Protein AF-A0A060C2J9-F1 (afdb_monomer_lite)

pLDDT: mean 93.08, std 9.27, range [58.31, 98.81]

Sequence (166 aa):
EYLDFFARHPDWPGRAALRRAGERQMPSGLPAAEVFGFFAGEPPQTGLGALRLAEALSTSGREGAAEAEIRRAWTGFSMTAYERTAVLARWKAVVAPANEARLDMLLWRGLTGEAEAMLPLVPPDWQKLAQARIATRRDAEGLQYAINQVPAALKEDPGLAYERYL

Organism: NCBI:txid293347

Structure (mmCIF, N/CA/C/O backbone):
data_AF-A0A060C2J9-F1
#
_entry.id   AF-A0A060C2J9-F1
#
loop_
_atom_site.group_PDB
_atom_site.id
_atom_site.type_symbol
_atom_site.label_atom_id
_atom_site.label_alt_id
_atom_site.label_comp_id
_atom_site.label_asym_id
_atom_site.label_entity_id
_atom_site.label_seq_id
_atom_site.pdbx_PDB_ins_code
_atom_site.Cartn_x
_atom_site.Cartn_y
_atom_site.Cartn_z
_atom_site.occupancy
_atom_site.B_iso_or_equiv
_atom_site.auth_seq_id
_atom_site.auth_comp_id
_atom_site.auth_asym_id
_atom_site.auth_atom_id
_atom_site.pdbx_PDB_model_num
ATOM 1 N N . GLU A 1 1 ? 13.897 -19.300 -19.380 1.00 58.31 1 GLU A N 1
ATOM 2 C CA . GLU A 1 1 ? 12.997 -20.432 -19.050 1.00 58.31 1 GLU A CA 1
ATOM 3 C C . GLU A 1 1 ? 11.565 -20.006 -18.724 1.00 58.31 1 GLU A C 1
ATOM 5 O O . GLU A 1 1 ? 10.651 -20.511 -19.358 1.00 58.31 1 GLU A O 1
ATOM 10 N N . TYR A 1 2 ? 11.333 -19.046 -17.820 1.00 60.34 2 TYR A N 1
ATOM 11 C CA . TYR A 1 2 ? 9.973 -18.652 -17.412 1.00 60.34 2 TYR A CA 1
ATOM 12 C C . TYR A 1 2 ? 9.090 -18.058 -18.537 1.00 60.34 2 TYR A C 1
ATOM 14 O O . TYR A 1 2 ? 7.983 -18.535 -18.762 1.00 60.34 2 TYR A O 1
ATOM 22 N N . LEU A 1 3 ? 9.570 -17.053 -19.285 1.00 61.34 3 LEU A N 1
ATOM 23 C CA . LEU A 1 3 ? 8.803 -16.433 -20.388 1.00 61.34 3 LEU A CA 1
ATOM 24 C C . LEU A 1 3 ? 8.516 -17.412 -21.542 1.00 61.34 3 LEU A C 1
ATOM 26 O O . LEU A 1 3 ? 7.467 -17.352 -22.179 1.00 61.34 3 LEU A O 1
ATOM 30 N N . ASP A 1 4 ? 9.435 -18.348 -21.761 1.00 68.50 4 ASP A N 1
ATOM 31 C CA . ASP A 1 4 ? 9.384 -19.360 -22.816 1.00 68.50 4 ASP A CA 1
ATOM 32 C C . ASP A 1 4 ? 8.327 -20.449 -22.525 1.00 68.50 4 ASP A C 1
ATOM 34 O O . ASP A 1 4 ? 7.639 -20.921 -23.428 1.00 68.50 4 ASP A O 1
ATOM 38 N N . PHE A 1 5 ? 8.100 -20.779 -21.248 1.00 67.75 5 PHE A N 1
ATOM 39 C CA . PHE A 1 5 ? 7.002 -21.658 -20.823 1.00 67.75 5 PHE A CA 1
ATOM 40 C C . PHE A 1 5 ? 5.618 -21.052 -21.127 1.00 67.75 5 PHE A C 1
ATOM 42 O O . PHE A 1 5 ? 4.725 -21.746 -21.613 1.00 67.75 5 PHE A O 1
ATOM 49 N N . PHE A 1 6 ? 5.440 -19.743 -20.908 1.00 62.44 6 PHE A N 1
ATOM 50 C CA . PHE A 1 6 ? 4.166 -19.057 -21.166 1.00 62.44 6 PHE A CA 1
ATOM 51 C C . PHE A 1 6 ? 3.831 -18.920 -22.649 1.00 62.44 6 PHE A C 1
ATOM 53 O O . PHE A 1 6 ? 2.655 -18.985 -23.003 1.00 62.44 6 PHE A O 1
ATOM 60 N N . ALA A 1 7 ? 4.837 -18.762 -23.512 1.00 63.78 7 ALA A N 1
ATOM 61 C CA . ALA A 1 7 ? 4.624 -18.758 -24.956 1.00 63.78 7 ALA A CA 1
ATOM 62 C C . ALA A 1 7 ? 4.086 -20.110 -25.464 1.00 63.78 7 ALA A C 1
ATOM 64 O O . ALA A 1 7 ? 3.344 -20.149 -26.441 1.00 63.78 7 ALA A O 1
ATOM 65 N N . ARG A 1 8 ? 4.427 -21.214 -24.783 1.00 70.38 8 ARG A N 1
ATOM 66 C CA . ARG A 1 8 ? 4.051 -22.581 -25.181 1.00 70.38 8 ARG A CA 1
ATOM 67 C C . ARG A 1 8 ? 2.753 -23.099 -24.555 1.00 70.38 8 ARG A C 1
ATOM 69 O O . ARG A 1 8 ? 2.195 -24.062 -25.072 1.00 70.38 8 ARG A O 1
ATOM 76 N N . HIS A 1 9 ? 2.256 -22.481 -23.478 1.00 66.62 9 HIS A N 1
ATOM 77 C CA . HIS A 1 9 ? 1.073 -22.957 -22.742 1.00 66.62 9 HIS A CA 1
ATOM 78 C C . HIS A 1 9 ? 0.064 -21.832 -22.422 1.00 66.62 9 HIS A C 1
ATOM 80 O O . HIS A 1 9 ? -0.107 -21.460 -21.255 1.00 66.62 9 HIS A O 1
ATOM 86 N N . PRO A 1 10 ? -0.639 -21.286 -23.436 1.00 64.19 10 PRO A N 1
ATOM 87 C CA . PRO A 1 10 ? -1.582 -20.184 -23.246 1.00 64.19 10 PRO A CA 1
ATOM 88 C C . PRO A 1 10 ? -2.826 -20.552 -22.411 1.00 64.19 10 PRO A C 1
ATOM 90 O O . PRO A 1 10 ? -3.370 -19.676 -21.748 1.00 64.19 10 PRO A O 1
ATOM 93 N N . ASP A 1 11 ? -3.239 -21.816 -22.321 1.00 67.81 11 ASP A N 1
ATOM 94 C CA . ASP A 1 11 ? -4.487 -22.188 -21.619 1.00 67.81 11 ASP A CA 1
ATOM 95 C C . ASP A 1 11 ? -4.260 -22.880 -20.264 1.00 67.81 11 ASP A C 1
ATOM 97 O O . ASP A 1 11 ? -5.149 -23.537 -19.724 1.00 67.81 11 ASP A O 1
ATOM 101 N N . TRP A 1 12 ? -3.059 -22.752 -19.686 1.00 69.94 12 TRP A N 1
ATOM 102 C CA . TRP A 1 12 ? -2.723 -23.448 -18.443 1.00 69.94 12 TRP A CA 1
ATOM 103 C C . TRP A 1 12 ? -3.598 -22.988 -17.251 1.00 69.94 12 TRP A C 1
ATOM 105 O O . TRP A 1 12 ? -3.581 -21.801 -16.889 1.00 69.94 12 TRP A O 1
ATOM 115 N N . PRO A 1 13 ? -4.316 -23.899 -16.563 1.00 62.72 13 PRO A N 1
ATOM 116 C CA . PRO A 1 13 ? -5.030 -23.555 -15.339 1.00 62.72 13 PRO A CA 1
ATOM 117 C C . PRO A 1 13 ? -4.018 -23.122 -14.265 1.00 62.72 13 PRO A C 1
ATOM 119 O O . PRO A 1 13 ? -3.194 -23.905 -13.804 1.00 62.72 13 PRO A O 1
ATOM 122 N N . GLY A 1 14 ? -4.043 -21.838 -13.890 1.00 75.62 14 GLY A N 1
ATOM 123 C CA . GLY A 1 14 ? -3.099 -21.253 -12.927 1.00 75.62 14 GLY A CA 1
ATOM 124 C C . GLY A 1 14 ? -2.091 -20.252 -13.503 1.00 75.62 14 GLY A C 1
ATOM 125 O O . GLY A 1 14 ? -1.192 -19.829 -12.774 1.00 75.62 14 GLY A O 1
ATOM 126 N N . ARG A 1 15 ? -2.245 -19.802 -14.760 1.00 79.25 15 ARG A N 1
ATOM 127 C CA . ARG A 1 15 ? -1.405 -18.736 -15.354 1.00 79.25 15 ARG A CA 1
ATOM 128 C C . ARG A 1 15 ? -1.256 -17.503 -14.461 1.00 79.25 15 ARG A C 1
ATOM 130 O O . ARG A 1 15 ? -0.141 -17.023 -14.290 1.00 79.25 15 ARG A O 1
ATOM 137 N N . ALA A 1 16 ? -2.339 -17.033 -13.841 1.00 83.69 16 ALA A N 1
ATOM 138 C CA . ALA A 1 16 ? -2.285 -15.891 -12.925 1.00 83.69 16 ALA A CA 1
ATOM 139 C C . ALA A 1 16 ? -1.449 -16.185 -11.664 1.00 83.69 16 ALA A C 1
ATOM 141 O O . ALA A 1 16 ? -0.677 -15.342 -11.213 1.00 83.69 16 ALA A O 1
ATOM 142 N N . ALA A 1 17 ? -1.557 -17.392 -11.097 1.00 86.62 17 ALA A N 1
ATOM 143 C CA . ALA A 1 17 ? -0.782 -17.780 -9.918 1.00 86.62 17 ALA A CA 1
ATOM 144 C C . ALA A 1 17 ? 0.719 -17.861 -10.234 1.00 86.62 17 ALA A C 1
ATOM 146 O O . ALA A 1 17 ? 1.531 -17.314 -9.483 1.00 86.62 17 ALA A O 1
ATOM 147 N N . LEU A 1 18 ? 1.067 -18.472 -11.371 1.00 85.31 18 LEU A N 1
ATOM 148 C CA . LEU A 1 18 ? 2.435 -18.513 -11.879 1.00 85.31 18 LEU A CA 1
ATOM 149 C C . LEU A 1 18 ? 2.954 -17.099 -12.163 1.00 85.31 18 LEU A C 1
ATOM 151 O O . LEU A 1 18 ? 4.019 -16.757 -11.661 1.00 85.31 18 LEU A O 1
ATOM 155 N N . ARG A 1 19 ? 2.171 -16.242 -12.840 1.00 90.38 19 ARG A N 1
ATOM 156 C CA . ARG A 1 19 ? 2.522 -14.834 -13.107 1.00 90.38 19 ARG A CA 1
ATOM 157 C C . ARG A 1 19 ? 2.911 -14.088 -11.843 1.00 90.38 19 ARG A C 1
ATOM 159 O O . ARG A 1 19 ? 4.007 -13.540 -11.775 1.00 90.38 19 ARG A O 1
ATOM 166 N N . ARG A 1 20 ? 2.071 -14.158 -10.811 1.00 93.25 20 ARG A N 1
ATOM 167 C CA . ARG A 1 20 ? 2.372 -13.557 -9.507 1.00 93.25 20 ARG A CA 1
ATOM 168 C C . ARG A 1 20 ? 3.618 -14.154 -8.858 1.00 93.25 20 ARG A C 1
ATOM 170 O O . ARG A 1 20 ? 4.319 -13.442 -8.149 1.00 93.25 20 ARG A O 1
ATOM 177 N N . ALA A 1 21 ? 3.892 -15.446 -9.049 1.00 91.88 21 ALA A N 1
ATOM 178 C CA . ALA A 1 21 ? 5.123 -16.059 -8.554 1.00 91.88 21 ALA A CA 1
ATOM 179 C C . ALA A 1 21 ? 6.355 -15.507 -9.286 1.00 91.88 21 ALA A C 1
ATOM 181 O O . ALA A 1 21 ? 7.325 -15.155 -8.622 1.00 91.88 21 ALA A O 1
ATOM 182 N N . GLY A 1 22 ? 6.280 -15.346 -10.611 1.00 92.56 22 GLY A N 1
ATOM 183 C CA . GLY A 1 22 ? 7.321 -14.698 -11.408 1.00 92.56 22 GLY A CA 1
ATOM 184 C C . GLY A 1 22 ? 7.567 -13.250 -10.979 1.00 92.56 22 GLY A C 1
ATOM 185 O O . GLY A 1 22 ? 8.709 -12.867 -10.754 1.00 92.56 22 GLY A O 1
ATOM 186 N N . GLU A 1 23 ? 6.506 -12.466 -10.765 1.00 95.88 23 GLU A N 1
ATOM 187 C CA . GLU A 1 23 ? 6.634 -11.097 -10.246 1.00 95.88 23 GLU A CA 1
ATOM 188 C C . GLU A 1 23 ? 7.306 -11.054 -8.867 1.00 95.88 23 GLU A C 1
ATOM 190 O O . GLU A 1 23 ? 8.190 -10.233 -8.639 1.00 95.88 23 GLU A O 1
ATOM 195 N N . ARG A 1 24 ? 6.936 -11.968 -7.957 1.00 93.88 24 ARG A N 1
ATOM 196 C CA . ARG A 1 24 ? 7.525 -12.069 -6.609 1.00 93.88 24 ARG A CA 1
ATOM 197 C C . ARG A 1 24 ? 8.996 -12.491 -6.596 1.00 93.88 24 ARG A C 1
ATOM 199 O O . ARG A 1 24 ? 9.651 -12.333 -5.572 1.00 93.88 24 ARG A O 1
ATOM 206 N N . GLN A 1 25 ? 9.500 -13.036 -7.697 1.00 93.38 25 GLN A N 1
ATOM 207 C CA . GLN A 1 25 ? 10.900 -13.436 -7.844 1.00 93.38 25 GLN A CA 1
ATOM 208 C C . GLN A 1 25 ? 11.695 -12.475 -8.732 1.00 93.38 25 GLN A C 1
ATOM 210 O O . GLN A 1 25 ? 12.893 -12.675 -8.910 1.00 93.38 25 GLN A O 1
ATOM 215 N N . MET A 1 26 ? 11.062 -11.433 -9.283 1.00 94.62 26 MET A N 1
ATOM 216 C CA . MET A 1 26 ? 11.717 -10.505 -10.198 1.00 94.62 26 MET A CA 1
ATOM 217 C C . MET A 1 26 ? 12.786 -9.674 -9.456 1.00 94.62 26 MET A C 1
ATOM 219 O O . MET A 1 26 ? 12.445 -8.878 -8.566 1.00 94.62 26 MET A O 1
ATOM 223 N N . PRO A 1 27 ? 14.081 -9.830 -9.796 1.00 93.44 27 PRO A N 1
ATOM 224 C CA . PRO A 1 27 ? 15.153 -9.124 -9.108 1.00 93.44 27 PRO A CA 1
ATOM 225 C C . PRO A 1 27 ? 15.108 -7.619 -9.389 1.00 93.44 27 PRO A C 1
ATOM 227 O O . PRO A 1 27 ? 14.632 -7.167 -10.431 1.00 93.44 27 PRO A O 1
ATOM 230 N N . SER A 1 28 ? 15.609 -6.827 -8.441 1.00 92.56 28 SER A N 1
ATOM 231 C CA . SER A 1 28 ? 15.828 -5.392 -8.646 1.00 92.56 28 SER A CA 1
ATOM 232 C C . SER A 1 28 ? 16.913 -5.158 -9.692 1.00 92.56 28 SER A C 1
ATOM 234 O O . SER A 1 28 ? 17.894 -5.899 -9.728 1.00 92.56 28 SER A O 1
ATOM 236 N N . GLY A 1 29 ? 16.790 -4.083 -10.471 1.00 91.19 29 GLY A N 1
ATOM 237 C CA . GLY A 1 29 ? 17.848 -3.657 -11.393 1.00 91.19 29 GLY A CA 1
ATOM 238 C C . GLY A 1 29 ? 17.958 -4.475 -12.682 1.00 91.19 29 GLY A C 1
ATOM 239 O O . GLY A 1 29 ? 18.964 -4.354 -13.377 1.00 91.19 29 GLY A O 1
ATOM 240 N N . LEU A 1 30 ? 16.945 -5.280 -13.025 1.00 94.19 30 LEU A N 1
ATOM 241 C CA . LEU A 1 30 ? 16.854 -5.857 -14.367 1.00 94.19 30 LEU A CA 1
ATOM 242 C C . LEU A 1 30 ? 16.858 -4.760 -15.443 1.00 94.19 30 LEU A C 1
ATOM 244 O O . LEU A 1 30 ? 16.295 -3.681 -15.216 1.00 94.19 30 LEU A O 1
ATOM 248 N N . PRO A 1 31 ? 17.413 -5.036 -16.637 1.00 96.00 31 PRO A N 1
ATOM 249 C CA . PRO A 1 31 ? 17.281 -4.142 -17.776 1.00 96.00 31 PRO A CA 1
ATOM 250 C C . PRO A 1 31 ? 15.811 -3.815 -18.051 1.00 96.00 31 PRO A C 1
ATOM 252 O O . PRO A 1 31 ? 14.959 -4.705 -18.095 1.00 96.00 31 PRO A O 1
ATOM 255 N N . ALA A 1 32 ? 15.508 -2.537 -18.288 1.00 96.44 32 ALA A N 1
ATOM 256 C CA . ALA A 1 32 ? 14.131 -2.084 -18.473 1.00 96.44 32 ALA A CA 1
ATOM 257 C C . ALA A 1 32 ? 13.404 -2.832 -19.606 1.00 96.44 32 ALA A C 1
ATOM 259 O O . ALA A 1 32 ? 12.220 -3.129 -19.483 1.00 96.44 32 ALA A O 1
ATOM 260 N N . ALA A 1 33 ? 14.124 -3.212 -20.667 1.00 96.25 33 ALA A N 1
ATOM 261 C CA . ALA A 1 33 ? 13.585 -4.013 -21.764 1.00 96.25 33 ALA A CA 1
ATOM 262 C C . ALA A 1 33 ? 13.049 -5.384 -21.307 1.00 96.25 33 ALA A C 1
ATOM 264 O O . ALA A 1 33 ? 11.993 -5.806 -21.773 1.00 96.25 33 ALA A O 1
ATOM 265 N N . GLU A 1 34 ? 13.726 -6.060 -20.374 1.00 96.19 34 GLU A N 1
ATOM 266 C CA . GLU A 1 34 ? 13.273 -7.350 -19.836 1.00 96.19 34 GLU A CA 1
ATOM 267 C C . GLU A 1 34 ? 12.029 -7.182 -18.960 1.00 96.19 34 GLU A C 1
ATOM 269 O O . GLU A 1 34 ? 11.069 -7.944 -19.083 1.00 96.19 34 GLU A O 1
ATOM 274 N N . VAL A 1 35 ? 12.009 -6.137 -18.127 1.00 97.62 35 VAL A N 1
ATOM 275 C CA . VAL A 1 35 ? 10.849 -5.807 -17.290 1.00 97.62 35 VAL A CA 1
ATOM 276 C C . VAL A 1 35 ? 9.638 -5.459 -18.158 1.00 97.62 35 VAL A C 1
ATOM 278 O O . VAL A 1 35 ? 8.549 -5.995 -17.953 1.00 97.62 35 VAL A O 1
ATOM 281 N N . PHE A 1 36 ? 9.816 -4.616 -19.176 1.00 97.19 36 PHE A N 1
ATOM 282 C CA . PHE A 1 36 ? 8.744 -4.279 -20.112 1.00 97.19 36 PHE A CA 1
ATOM 283 C C . PHE A 1 36 ? 8.278 -5.500 -20.898 1.00 97.19 36 PHE A C 1
ATOM 285 O O . PHE A 1 36 ? 7.074 -5.686 -21.041 1.00 97.19 36 PHE A O 1
ATOM 292 N N . GLY A 1 37 ? 9.195 -6.363 -21.342 1.00 95.44 37 GLY A N 1
ATOM 293 C CA . GLY A 1 37 ? 8.857 -7.621 -22.007 1.00 95.44 37 GLY A CA 1
ATOM 294 C C . GLY A 1 37 ? 7.992 -8.529 -21.132 1.00 95.44 37 GLY A C 1
ATOM 295 O O . GLY A 1 37 ? 6.999 -9.077 -21.608 1.00 95.44 37 GLY A O 1
ATOM 296 N N . PHE A 1 38 ? 8.297 -8.624 -19.834 1.00 94.19 38 PHE A N 1
ATOM 297 C CA . PHE A 1 38 ? 7.482 -9.386 -18.889 1.00 94.19 38 PHE A CA 1
ATOM 298 C C . PHE A 1 38 ? 6.054 -8.823 -18.770 1.00 94.19 38 PHE A C 1
ATOM 300 O O . PHE A 1 38 ? 5.087 -9.592 -18.729 1.00 94.19 38 PHE A O 1
ATOM 307 N N . PHE A 1 39 ? 5.903 -7.493 -18.737 1.00 95.75 39 PHE A N 1
ATOM 308 C CA . PHE A 1 39 ? 4.621 -6.798 -18.537 1.00 95.75 39 PHE A CA 1
ATOM 309 C C . PHE A 1 39 ? 3.885 -6.384 -19.826 1.00 95.75 39 PHE A C 1
ATOM 311 O O . PHE A 1 39 ? 2.790 -5.836 -19.740 1.00 95.75 39 PHE A O 1
ATOM 318 N N . ALA A 1 40 ? 4.419 -6.687 -21.014 1.00 90.12 40 ALA A N 1
ATOM 319 C CA . ALA A 1 40 ? 3.909 -6.194 -22.301 1.00 90.12 40 ALA A CA 1
ATOM 320 C C . ALA A 1 40 ? 2.455 -6.590 -22.631 1.00 90.12 40 ALA A C 1
ATOM 322 O O . ALA A 1 40 ? 1.810 -5.912 -23.425 1.00 90.12 40 ALA A O 1
ATOM 323 N N . GLY A 1 41 ? 1.931 -7.667 -22.038 1.00 86.12 41 GLY A N 1
ATOM 324 C CA . GLY A 1 41 ? 0.550 -8.122 -22.255 1.00 86.12 41 GLY A CA 1
ATOM 325 C C . GLY A 1 41 ? -0.372 -7.991 -21.045 1.00 86.12 41 GLY A C 1
ATOM 326 O O . GLY A 1 41 ? -1.587 -8.063 -21.195 1.00 86.12 41 GLY A O 1
ATOM 327 N N . GLU A 1 42 ? 0.178 -7.824 -19.843 1.00 91.50 42 GLU A N 1
ATOM 328 C CA . GLU A 1 42 ? -0.618 -7.831 -18.618 1.00 91.50 42 GLU A CA 1
ATOM 329 C C . GLU A 1 42 ? 0.086 -7.021 -17.521 1.00 91.50 42 GLU A C 1
ATOM 331 O O . GLU A 1 42 ? 1.268 -7.273 -17.249 1.00 91.50 42 GLU A O 1
ATOM 336 N N . PRO A 1 43 ? -0.607 -6.059 -16.883 1.00 94.69 43 PRO A N 1
ATOM 337 C CA . PRO A 1 43 ? -0.005 -5.223 -15.856 1.00 94.69 43 PRO A CA 1
ATOM 338 C C . PRO A 1 43 ? 0.384 -6.038 -14.613 1.00 94.69 43 PRO A C 1
ATOM 340 O O . PRO A 1 43 ? -0.081 -7.169 -14.433 1.00 94.69 43 PRO A O 1
ATOM 343 N N . PRO A 1 44 ? 1.212 -5.465 -13.723 1.00 97.31 44 PRO A N 1
ATOM 344 C CA . PRO A 1 44 ? 1.604 -6.134 -12.495 1.00 97.31 44 PRO A CA 1
ATOM 345 C C . PRO A 1 44 ? 0.411 -6.484 -11.607 1.00 97.31 44 PRO A C 1
ATOM 347 O O . PRO A 1 44 ? -0.478 -5.655 -11.381 1.00 97.31 44 PRO A O 1
ATOM 350 N N . GLN A 1 45 ? 0.433 -7.697 -11.063 1.00 96.69 45 GLN A N 1
ATOM 351 C CA . GLN A 1 45 ? -0.581 -8.255 -10.170 1.00 96.69 45 GLN A CA 1
ATOM 352 C C . GLN A 1 45 ? -0.135 -8.305 -8.699 1.00 96.69 45 GLN A C 1
ATOM 354 O O . GLN A 1 45 ? -0.869 -8.801 -7.840 1.00 96.69 45 GLN A O 1
ATOM 359 N N . THR A 1 46 ? 1.081 -7.851 -8.403 1.00 97.81 46 THR A N 1
ATOM 360 C CA . THR A 1 46 ? 1.680 -7.860 -7.066 1.00 97.81 46 THR A CA 1
ATOM 361 C C . THR A 1 46 ? 2.347 -6.524 -6.747 1.00 97.81 46 THR A C 1
ATOM 363 O O . THR A 1 46 ? 2.726 -5.773 -7.648 1.00 97.81 46 THR A O 1
ATOM 366 N N . GLY A 1 47 ? 2.534 -6.242 -5.451 1.00 97.12 47 GLY A N 1
ATOM 367 C CA . GLY A 1 47 ? 3.283 -5.071 -4.988 1.00 97.12 47 GLY A CA 1
ATOM 368 C C . GLY A 1 47 ? 4.715 -5.042 -5.529 1.00 97.12 47 GLY A C 1
ATOM 369 O O . GLY A 1 47 ? 5.149 -4.016 -6.050 1.00 97.12 47 GLY A O 1
ATOM 370 N N . LEU A 1 48 ? 5.417 -6.183 -5.492 1.00 97.75 48 LEU A N 1
ATOM 371 C CA . LEU A 1 48 ? 6.777 -6.282 -6.024 1.00 97.75 48 LEU A CA 1
ATOM 372 C C . LEU A 1 48 ? 6.832 -6.092 -7.544 1.00 97.75 48 LEU A C 1
ATOM 374 O O . LEU A 1 48 ? 7.673 -5.339 -8.022 1.00 97.75 48 LEU A O 1
ATOM 378 N N . GLY A 1 49 ? 5.935 -6.720 -8.309 1.00 98.12 49 GLY A N 1
ATOM 379 C CA . GLY A 1 49 ? 5.899 -6.544 -9.763 1.00 98.12 49 GLY A CA 1
ATOM 380 C C . GLY A 1 49 ? 5.677 -5.084 -10.164 1.00 98.12 49 GLY A C 1
ATOM 381 O O . GLY A 1 49 ? 6.364 -4.575 -11.048 1.00 98.12 49 GLY A O 1
ATOM 382 N N . ALA A 1 50 ? 4.772 -4.390 -9.467 1.00 98.38 50 ALA A N 1
ATOM 383 C CA . ALA A 1 50 ? 4.520 -2.970 -9.690 1.00 98.38 50 ALA A CA 1
ATOM 384 C C . ALA A 1 50 ? 5.732 -2.100 -9.351 1.00 98.38 50 ALA A C 1
ATOM 386 O O . ALA A 1 50 ? 6.087 -1.204 -10.116 1.00 98.38 50 ALA A O 1
ATOM 387 N N . LEU A 1 51 ? 6.407 -2.405 -8.240 1.00 98.31 51 LEU A N 1
ATOM 388 C CA . LEU A 1 51 ? 7.655 -1.753 -7.858 1.00 98.31 51 LEU A CA 1
ATOM 389 C C . LEU A 1 51 ? 8.725 -1.921 -8.951 1.00 98.31 51 LEU A C 1
ATOM 391 O O . LEU A 1 51 ? 9.320 -0.933 -9.372 1.00 98.31 51 LEU A O 1
ATOM 395 N N . ARG A 1 52 ? 8.921 -3.137 -9.476 1.00 98.31 52 ARG A N 1
ATOM 396 C CA . ARG A 1 52 ? 9.895 -3.402 -10.553 1.00 98.31 52 ARG A CA 1
ATOM 397 C C . ARG A 1 52 ? 9.54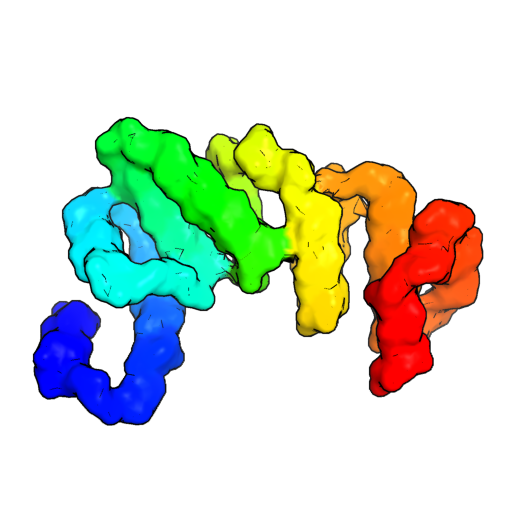5 -2.683 -11.849 1.00 98.31 52 ARG A C 1
ATOM 399 O O . ARG A 1 52 ? 10.429 -2.110 -12.486 1.00 98.31 52 ARG A O 1
ATOM 406 N N . LEU A 1 53 ? 8.267 -2.664 -12.226 1.00 98.50 53 LEU A N 1
ATOM 407 C CA . LEU A 1 53 ? 7.820 -1.912 -13.395 1.00 98.50 53 LEU A CA 1
ATOM 408 C C . LEU A 1 53 ? 8.083 -0.411 -13.224 1.00 98.50 53 LEU A C 1
ATOM 410 O O . LEU A 1 53 ? 8.596 0.227 -14.142 1.00 98.50 53 LEU A O 1
ATOM 414 N N . ALA A 1 54 ? 7.788 0.151 -12.054 1.00 98.38 54 ALA A N 1
ATOM 415 C CA . ALA A 1 54 ? 8.043 1.557 -11.769 1.00 98.38 54 ALA A CA 1
ATOM 416 C C . ALA A 1 54 ? 9.542 1.907 -11.786 1.00 98.38 54 ALA A C 1
ATOM 418 O O . ALA A 1 54 ? 9.923 2.934 -12.349 1.00 98.38 54 ALA A O 1
ATOM 419 N N . GLU A 1 55 ? 10.408 1.046 -11.244 1.00 98.00 55 GLU A N 1
ATOM 420 C CA . GLU A 1 55 ? 11.870 1.196 -11.331 1.00 98.00 55 GLU A CA 1
ATOM 421 C C . GLU A 1 55 ? 12.347 1.214 -12.797 1.00 98.00 55 GLU A C 1
ATOM 423 O O . GLU A 1 55 ? 13.113 2.096 -13.197 1.00 98.00 55 GLU A O 1
ATOM 428 N N . ALA A 1 56 ? 11.852 0.292 -13.629 1.00 98.25 56 ALA A N 1
ATOM 429 C CA . ALA A 1 56 ? 12.182 0.229 -15.055 1.00 98.25 56 ALA A CA 1
ATOM 430 C C . ALA A 1 56 ? 11.675 1.455 -15.837 1.00 98.25 56 ALA A C 1
ATOM 432 O O . ALA A 1 56 ? 12.388 2.005 -16.679 1.00 98.25 56 ALA A O 1
ATOM 433 N N . LEU A 1 57 ? 10.456 1.919 -15.547 1.00 98.31 57 LEU A N 1
ATOM 434 C CA . LEU A 1 57 ? 9.892 3.133 -16.144 1.00 98.31 57 LEU A CA 1
ATOM 435 C C . LEU A 1 57 ? 10.732 4.362 -15.787 1.00 98.31 57 LEU A C 1
ATOM 437 O O . LEU A 1 57 ? 11.099 5.131 -16.673 1.00 98.31 57 LEU A O 1
ATOM 441 N N . SER A 1 58 ? 11.084 4.512 -14.512 1.00 97.44 58 SER A N 1
ATOM 442 C CA . SER A 1 58 ? 11.859 5.646 -14.015 1.00 97.44 58 SER A CA 1
ATOM 443 C C . SER A 1 58 ? 13.276 5.684 -14.604 1.00 97.44 58 SER A C 1
ATOM 445 O O . SER A 1 58 ? 13.704 6.710 -15.129 1.00 97.44 58 SER A O 1
ATOM 447 N N . THR A 1 59 ? 13.979 4.545 -14.635 1.00 96.50 59 THR A N 1
ATOM 448 C CA . THR A 1 59 ? 15.318 4.439 -15.260 1.00 96.50 59 THR A CA 1
ATOM 449 C C . THR A 1 59 ? 15.303 4.679 -16.771 1.00 96.50 59 THR A C 1
ATOM 451 O O . THR A 1 59 ? 16.309 5.103 -17.333 1.00 96.50 59 THR A O 1
ATOM 454 N N . SER A 1 60 ? 14.153 4.485 -17.420 1.00 97.44 60 SER A N 1
ATOM 455 C CA . SER A 1 60 ? 13.936 4.793 -18.840 1.00 97.44 60 SER A CA 1
ATOM 456 C C . SER A 1 60 ? 13.447 6.229 -19.090 1.00 97.44 60 SER A C 1
ATOM 458 O O . SER A 1 60 ? 12.991 6.534 -20.191 1.00 97.44 60 SER A O 1
ATOM 460 N N . GLY A 1 61 ? 13.465 7.106 -18.079 1.00 97.81 61 GLY A N 1
ATOM 461 C CA . GLY A 1 61 ? 13.017 8.499 -18.194 1.00 97.81 61 GLY A CA 1
ATOM 462 C C . GLY A 1 61 ? 11.495 8.686 -18.262 1.00 97.81 61 GLY A C 1
ATOM 463 O O . GLY A 1 61 ? 11.022 9.774 -18.583 1.00 97.81 61 GLY A O 1
ATOM 464 N N . ARG A 1 62 ? 10.701 7.651 -17.959 1.00 98.25 62 ARG A N 1
ATOM 465 C CA . ARG A 1 62 ? 9.226 7.671 -17.997 1.00 98.25 62 ARG A CA 1
ATOM 466 C C . ARG A 1 62 ? 8.629 7.906 -16.605 1.00 98.25 62 ARG A C 1
ATOM 468 O O . ARG A 1 62 ? 7.782 7.134 -16.156 1.00 98.25 62 ARG A O 1
ATOM 475 N N . GLU A 1 63 ? 9.057 8.971 -15.927 1.00 98.12 63 GLU A N 1
ATOM 476 C CA . GLU A 1 63 ? 8.752 9.188 -14.501 1.00 98.12 63 GLU A CA 1
ATOM 477 C C . GLU A 1 63 ? 7.247 9.256 -14.208 1.00 98.12 63 GLU A C 1
ATOM 479 O O . GLU A 1 63 ? 6.762 8.542 -13.338 1.00 98.12 63 GLU A O 1
ATOM 484 N N . GLY A 1 64 ? 6.466 10.004 -14.996 1.00 98.50 64 GLY A N 1
ATOM 485 C CA . GLY A 1 64 ? 5.015 10.103 -14.772 1.00 98.50 64 GLY A CA 1
ATOM 486 C C . GLY A 1 64 ? 4.284 8.752 -14.826 1.00 98.50 64 GLY A C 1
ATOM 487 O O . GLY A 1 64 ? 3.327 8.533 -14.083 1.00 98.50 64 GLY A O 1
ATOM 488 N N . ALA A 1 65 ? 4.759 7.819 -15.658 1.00 98.31 65 ALA A N 1
ATOM 489 C CA . ALA A 1 65 ? 4.220 6.461 -15.712 1.00 98.31 65 ALA A CA 1
ATOM 490 C C . ALA A 1 65 ? 4.660 5.624 -14.500 1.00 98.31 65 ALA A C 1
ATOM 492 O O . ALA A 1 65 ? 3.858 4.852 -13.977 1.00 98.31 65 ALA A O 1
ATOM 493 N N . ALA A 1 66 ? 5.902 5.799 -14.032 1.00 98.62 66 ALA A N 1
ATOM 494 C CA . ALA A 1 66 ? 6.391 5.156 -12.814 1.00 98.62 66 ALA A CA 1
ATOM 495 C C . ALA A 1 66 ? 5.556 5.577 -11.598 1.00 98.62 66 ALA A C 1
ATOM 497 O O . ALA A 1 66 ? 5.081 4.730 -10.843 1.00 98.62 66 ALA A O 1
ATOM 498 N N . GLU A 1 67 ? 5.301 6.876 -11.445 1.00 98.62 67 GLU A N 1
ATOM 499 C CA . GLU A 1 67 ? 4.486 7.387 -10.345 1.00 98.62 67 GLU A CA 1
ATOM 500 C C . GLU A 1 67 ? 3.040 6.885 -10.393 1.00 98.62 67 GLU A C 1
ATOM 502 O O . GLU A 1 67 ? 2.458 6.556 -9.358 1.00 98.62 67 GLU A O 1
ATOM 507 N N . ALA A 1 68 ? 2.443 6.832 -11.589 1.00 98.38 68 ALA A N 1
ATOM 508 C CA . ALA A 1 68 ? 1.089 6.320 -11.766 1.00 98.38 68 ALA A CA 1
ATOM 509 C C . ALA A 1 68 ? 0.989 4.849 -11.340 1.00 98.38 68 ALA A C 1
ATOM 511 O O . ALA A 1 68 ? 0.063 4.483 -10.612 1.00 98.38 68 ALA A O 1
ATOM 512 N N . GLU A 1 69 ? 1.968 4.030 -11.730 1.00 98.56 69 GLU A N 1
ATOM 513 C CA . GLU A 1 69 ? 2.030 2.622 -11.344 1.00 98.56 69 GLU A CA 1
ATOM 514 C C . GLU A 1 69 ? 2.209 2.452 -9.830 1.00 98.56 69 GLU A C 1
ATOM 516 O O . GLU A 1 69 ? 1.506 1.654 -9.206 1.00 98.56 69 GLU A O 1
ATOM 521 N N . ILE A 1 70 ? 3.070 3.261 -9.206 1.00 98.62 70 ILE A N 1
ATOM 522 C CA . ILE A 1 70 ? 3.267 3.243 -7.753 1.00 98.62 70 ILE A CA 1
ATOM 523 C C . ILE A 1 70 ? 1.996 3.647 -7.003 1.00 98.62 70 ILE A C 1
ATOM 525 O O . ILE A 1 70 ? 1.623 2.959 -6.054 1.00 98.62 70 ILE A O 1
ATOM 529 N N . ARG A 1 71 ? 1.283 4.704 -7.419 1.00 98.31 71 ARG A N 1
ATOM 530 C CA . ARG A 1 71 ? 0.012 5.104 -6.779 1.00 98.31 71 ARG A CA 1
ATOM 531 C C . ARG A 1 71 ? -1.041 4.000 -6.865 1.00 98.31 71 ARG A C 1
ATOM 533 O O . ARG A 1 71 ? -1.708 3.701 -5.869 1.00 98.31 71 ARG A O 1
ATOM 540 N N . ARG A 1 72 ? -1.162 3.369 -8.038 1.00 98.06 72 ARG A N 1
ATOM 541 C CA . ARG A 1 72 ? -2.067 2.235 -8.267 1.00 98.06 72 ARG A CA 1
ATOM 542 C C . ARG A 1 72 ? -1.726 1.065 -7.343 1.00 98.06 72 ARG A C 1
ATOM 544 O O . ARG A 1 72 ? -2.601 0.529 -6.670 1.00 98.06 72 ARG A O 1
ATOM 551 N N . ALA A 1 73 ? -0.453 0.684 -7.278 1.00 98.44 73 ALA A N 1
ATOM 552 C CA . ALA A 1 73 ? -0.001 -0.423 -6.444 1.00 98.44 73 ALA A CA 1
ATOM 553 C C . ALA A 1 73 ? -0.147 -0.132 -4.946 1.00 98.44 73 ALA A C 1
ATOM 555 O O . ALA A 1 73 ? -0.578 -1.002 -4.190 1.00 98.44 73 ALA A O 1
ATOM 556 N N . TRP A 1 74 ? 0.157 1.097 -4.521 1.00 98.62 74 TRP A N 1
ATOM 557 C CA . TRP A 1 74 ? 0.056 1.537 -3.130 1.00 98.62 74 TRP A CA 1
ATOM 558 C C . TRP A 1 74 ? -1.360 1.395 -2.574 1.00 98.62 74 TRP A C 1
ATOM 560 O O . TRP A 1 74 ? -1.535 1.012 -1.423 1.00 98.62 74 TRP A O 1
ATOM 570 N N . THR A 1 75 ? -2.376 1.651 -3.390 1.00 98.00 75 THR A N 1
ATOM 571 C CA . THR A 1 75 ? -3.783 1.567 -2.970 1.00 98.00 75 THR A CA 1
ATOM 572 C C . THR A 1 75 ? -4.450 0.242 -3.330 1.00 98.00 75 THR A C 1
ATOM 574 O O . THR A 1 75 ? -5.517 -0.046 -2.804 1.00 98.00 75 THR A O 1
ATOM 577 N N . GLY A 1 76 ? -3.833 -0.592 -4.174 1.00 97.62 76 GLY A N 1
ATOM 578 C CA . GLY A 1 76 ? -4.427 -1.848 -4.647 1.00 97.62 76 GLY A CA 1
ATOM 579 C C . GLY A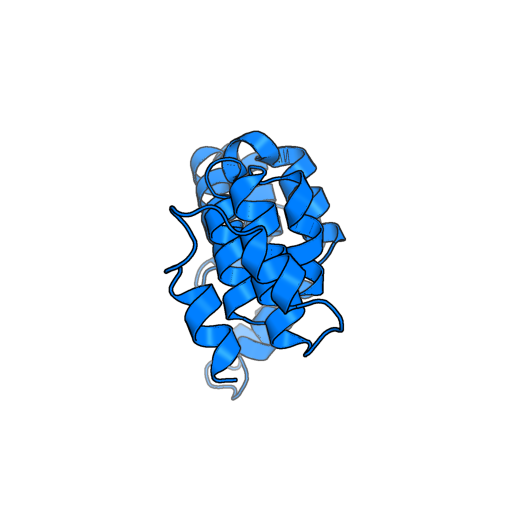 1 76 ? -3.811 -3.132 -4.084 1.00 97.62 76 GLY A C 1
ATOM 580 O O . GLY A 1 76 ? -4.476 -4.171 -4.052 1.00 97.62 76 GLY A O 1
ATOM 581 N N . PHE A 1 77 ? -2.552 -3.106 -3.638 1.00 98.12 77 PHE A N 1
ATOM 582 C CA . PHE A 1 77 ? -1.817 -4.323 -3.287 1.00 98.12 77 PHE A CA 1
ATOM 583 C C . PHE A 1 77 ? -1.345 -4.356 -1.833 1.00 98.12 77 PHE A C 1
ATOM 585 O O . PHE A 1 77 ? -0.904 -3.352 -1.264 1.00 98.12 77 PHE A O 1
ATOM 592 N N . SER A 1 78 ? -1.386 -5.564 -1.261 1.00 97.62 78 SER A N 1
ATOM 593 C CA . SER A 1 78 ? -0.594 -5.891 -0.077 1.00 97.62 78 SER A CA 1
ATOM 594 C C . SER A 1 78 ? 0.880 -5.787 -0.447 1.00 97.62 78 SER A C 1
ATOM 596 O O . SER A 1 78 ? 1.265 -6.148 -1.565 1.00 97.62 78 SER A O 1
ATOM 598 N N . MET A 1 79 ? 1.695 -5.296 0.477 1.00 98.00 79 MET A N 1
ATOM 599 C CA . MET A 1 79 ? 3.129 -5.162 0.268 1.00 98.00 79 MET A CA 1
ATOM 600 C C . MET A 1 79 ? 3.887 -5.719 1.457 1.00 98.00 79 MET A C 1
ATOM 602 O O . MET A 1 79 ? 3.537 -5.484 2.614 1.00 98.00 79 MET A O 1
ATOM 606 N N . THR A 1 80 ? 4.987 -6.407 1.176 1.00 96.62 80 THR A N 1
ATOM 607 C CA . THR A 1 80 ? 5.925 -6.777 2.237 1.00 96.62 80 THR A CA 1
ATOM 608 C C . THR A 1 80 ? 6.526 -5.522 2.885 1.00 96.62 80 THR A C 1
ATOM 610 O O . THR A 1 80 ? 6.536 -4.431 2.307 1.00 96.62 80 THR A O 1
ATOM 613 N N . ALA A 1 81 ? 7.079 -5.657 4.095 1.00 97.12 81 ALA A N 1
ATOM 614 C CA . ALA A 1 81 ? 7.762 -4.545 4.763 1.00 97.12 81 ALA A CA 1
ATOM 615 C C . ALA A 1 81 ? 8.926 -3.982 3.923 1.00 97.12 81 ALA A C 1
ATOM 617 O O . ALA A 1 81 ? 9.164 -2.772 3.926 1.00 97.12 81 ALA A O 1
ATOM 618 N N . TYR A 1 82 ? 9.609 -4.854 3.174 1.00 95.31 82 TYR A N 1
ATOM 619 C CA . TYR A 1 82 ? 10.650 -4.474 2.225 1.00 95.31 82 TYR A CA 1
ATOM 620 C C . TYR A 1 82 ? 10.080 -3.641 1.070 1.00 95.31 82 TYR A C 1
ATOM 622 O O . TYR A 1 82 ? 10.555 -2.533 0.831 1.00 95.31 82 TYR A O 1
ATOM 630 N N . GLU A 1 83 ? 9.025 -4.122 0.407 1.00 97.62 83 GLU A N 1
ATOM 631 C CA . GLU A 1 83 ? 8.373 -3.408 -0.701 1.00 97.62 83 GLU A CA 1
ATOM 632 C C . GLU A 1 83 ? 7.858 -2.037 -0.264 1.00 97.62 83 GLU A C 1
ATOM 634 O O . GLU A 1 83 ? 8.151 -1.033 -0.911 1.00 97.62 83 GLU A O 1
ATOM 639 N N . ARG A 1 84 ? 7.158 -1.963 0.876 1.00 98.12 84 ARG A N 1
ATOM 640 C CA . ARG A 1 84 ? 6.674 -0.691 1.423 1.00 98.12 84 ARG A CA 1
ATOM 641 C C . ARG A 1 84 ? 7.828 0.279 1.676 1.00 98.12 84 ARG A C 1
ATOM 643 O O . ARG A 1 84 ? 7.728 1.453 1.333 1.00 98.12 84 ARG A O 1
ATOM 650 N N . THR A 1 85 ? 8.915 -0.202 2.277 1.00 98.25 85 THR A N 1
ATOM 651 C CA . THR A 1 85 ? 10.106 0.615 2.546 1.00 98.25 85 THR A CA 1
ATOM 652 C C . THR A 1 85 ? 10.735 1.122 1.252 1.00 98.25 85 THR A C 1
ATOM 654 O O . THR A 1 85 ? 11.060 2.302 1.169 1.00 98.25 85 THR A O 1
ATOM 657 N N . ALA A 1 86 ? 10.848 0.279 0.224 1.00 97.50 86 ALA A N 1
ATOM 658 C CA . ALA A 1 86 ? 11.367 0.677 -1.082 1.00 97.50 86 ALA A CA 1
ATOM 659 C C . ALA A 1 86 ? 10.481 1.743 -1.751 1.00 97.50 86 ALA A C 1
ATOM 661 O O . ALA A 1 86 ? 10.992 2.752 -2.242 1.00 97.50 86 ALA A O 1
ATOM 662 N N . VAL A 1 87 ? 9.153 1.575 -1.693 1.00 98.50 87 VAL A N 1
ATOM 663 C CA . VAL A 1 87 ? 8.201 2.573 -2.200 1.00 98.50 87 VAL A CA 1
ATOM 664 C C . VAL A 1 87 ? 8.365 3.905 -1.468 1.00 98.50 87 VAL A C 1
ATOM 666 O O . VAL A 1 87 ? 8.508 4.946 -2.105 1.00 98.50 87 VAL A O 1
ATOM 669 N N . LEU A 1 88 ? 8.405 3.889 -0.134 1.00 98.50 88 LEU A N 1
ATOM 670 C CA . LEU A 1 88 ? 8.561 5.100 0.676 1.00 98.50 88 LEU A CA 1
ATOM 671 C C . LEU A 1 88 ? 9.945 5.743 0.540 1.00 98.50 88 LEU A C 1
ATOM 673 O O . LEU A 1 88 ? 10.058 6.950 0.712 1.00 98.50 88 LEU A O 1
ATOM 677 N N . ALA A 1 89 ? 10.994 4.983 0.231 1.00 98.19 89 ALA A N 1
ATOM 678 C CA . ALA A 1 89 ? 12.332 5.537 0.044 1.00 98.19 89 ALA A CA 1
ATOM 679 C C . ALA A 1 89 ? 12.412 6.436 -1.199 1.00 98.19 89 ALA A C 1
ATOM 681 O O . ALA A 1 89 ? 13.082 7.465 -1.169 1.00 98.19 89 ALA A O 1
ATOM 682 N N . ARG A 1 90 ? 11.716 6.066 -2.282 1.00 97.75 90 ARG A N 1
ATOM 683 C CA . ARG A 1 90 ? 11.803 6.771 -3.571 1.00 97.75 90 ARG A CA 1
ATOM 684 C C . ARG A 1 90 ? 10.578 7.620 -3.903 1.00 97.75 90 ARG A C 1
ATOM 686 O O . ARG A 1 90 ? 10.724 8.723 -4.414 1.00 97.75 90 ARG A O 1
ATOM 693 N N . TRP A 1 91 ? 9.380 7.140 -3.590 1.00 98.50 91 TRP A N 1
ATOM 694 C CA . TRP A 1 91 ? 8.112 7.729 -4.028 1.00 98.50 91 TRP A CA 1
ATOM 695 C C . TRP A 1 91 ? 7.259 8.241 -2.862 1.00 98.50 91 TRP A C 1
ATOM 697 O O . TRP A 1 91 ? 6.039 8.334 -2.980 1.00 98.50 91 TRP A O 1
ATOM 707 N N . LYS A 1 92 ? 7.873 8.623 -1.731 1.00 98.44 92 LYS A N 1
ATOM 708 C CA . LYS A 1 92 ? 7.146 9.145 -0.556 1.00 98.44 92 LYS A CA 1
ATOM 709 C C . LYS A 1 92 ? 6.156 10.254 -0.913 1.00 98.44 92 LYS A C 1
ATOM 711 O O . LYS A 1 92 ? 5.002 10.190 -0.508 1.00 98.44 92 LYS A O 1
ATOM 716 N N . ALA A 1 93 ? 6.606 11.254 -1.672 1.00 98.38 93 ALA A N 1
ATOM 717 C CA . ALA A 1 93 ? 5.774 12.392 -2.068 1.00 98.38 93 ALA A CA 1
ATOM 718 C C . ALA A 1 93 ? 4.614 11.976 -2.987 1.00 98.38 93 ALA A C 1
ATOM 720 O O . ALA A 1 93 ? 3.527 12.536 -2.908 1.00 98.38 93 ALA A O 1
ATOM 721 N N . VAL A 1 94 ? 4.835 10.954 -3.813 1.00 98.56 94 VAL A N 1
ATOM 722 C CA . VAL A 1 94 ? 3.858 10.417 -4.767 1.00 98.56 94 VAL A CA 1
ATOM 723 C C . VAL A 1 94 ? 2.744 9.651 -4.058 1.00 98.56 94 VAL A C 1
ATOM 725 O O . VAL A 1 94 ? 1.589 9.739 -4.473 1.00 98.56 94 VAL A O 1
ATOM 728 N N . VAL A 1 95 ? 3.074 8.909 -2.995 1.00 98.62 95 VAL A N 1
ATOM 729 C CA . VAL A 1 95 ? 2.099 8.085 -2.262 1.00 98.62 95 VAL A CA 1
ATOM 730 C C . VAL A 1 95 ? 1.468 8.783 -1.062 1.00 98.62 95 VAL A C 1
ATOM 732 O O . VAL A 1 95 ? 0.396 8.365 -0.635 1.00 98.62 95 VAL A O 1
ATOM 735 N N . ALA A 1 96 ? 2.080 9.851 -0.538 1.00 98.56 96 ALA A N 1
ATOM 736 C CA . ALA A 1 96 ? 1.585 10.558 0.643 1.00 98.56 96 ALA A CA 1
ATOM 737 C C . ALA A 1 96 ? 0.099 10.969 0.557 1.00 98.56 96 ALA A C 1
ATOM 739 O O . ALA A 1 96 ? -0.621 10.705 1.522 1.00 98.56 96 ALA A O 1
ATOM 740 N N . PRO A 1 97 ? -0.410 11.504 -0.575 1.00 98.44 97 PRO A N 1
ATOM 741 C CA . PRO A 1 97 ? -1.831 11.845 -0.703 1.00 98.44 97 PRO A CA 1
ATOM 742 C C . PRO A 1 97 ? -2.782 10.640 -0.629 1.00 98.44 97 PRO A C 1
ATOM 744 O O . PRO A 1 97 ? -3.980 10.815 -0.453 1.00 98.44 97 PRO A O 1
ATOM 747 N N . ALA A 1 98 ? -2.267 9.419 -0.786 1.00 98.25 98 ALA A N 1
ATOM 748 C CA . ALA A 1 98 ? -3.042 8.183 -0.835 1.00 98.25 98 ALA A CA 1
ATOM 749 C C . ALA A 1 98 ? -2.857 7.295 0.412 1.00 98.25 98 ALA A C 1
ATOM 751 O O . ALA A 1 98 ? -3.299 6.145 0.416 1.00 98.25 98 ALA A O 1
ATOM 752 N N . ASN A 1 99 ? -2.199 7.789 1.468 1.00 98.75 99 ASN A N 1
ATOM 753 C CA . ASN A 1 99 ? -1.941 6.995 2.675 1.00 98.75 99 ASN A CA 1
ATOM 754 C C . ASN A 1 99 ? -3.226 6.566 3.396 1.00 98.75 99 ASN A C 1
ATOM 756 O O . ASN A 1 99 ? -3.305 5.422 3.837 1.00 98.75 99 ASN A O 1
ATOM 760 N N . GLU A 1 100 ? -4.230 7.443 3.467 1.00 98.44 100 GLU A N 1
ATOM 761 C CA . GLU A 1 100 ? -5.545 7.130 4.050 1.00 98.44 100 GLU A CA 1
ATOM 762 C C . GLU A 1 100 ? -6.258 6.040 3.243 1.00 98.44 100 GLU A C 1
ATOM 764 O O . GLU A 1 100 ? -6.675 5.030 3.802 1.00 98.44 100 GLU A O 1
ATOM 769 N N . ALA A 1 101 ? -6.282 6.171 1.912 1.00 98.38 101 ALA A N 1
ATOM 770 C CA . ALA A 1 101 ? -6.872 5.174 1.020 1.00 98.38 101 ALA A CA 1
ATOM 771 C C . ALA A 1 101 ? -6.168 3.808 1.111 1.00 98.38 101 ALA A C 1
ATOM 773 O O . ALA A 1 101 ? -6.824 2.766 1.103 1.00 98.38 101 ALA A O 1
ATOM 774 N N . ARG A 1 102 ? -4.831 3.785 1.231 1.00 98.50 102 ARG A N 1
ATOM 775 C CA . ARG A 1 102 ? -4.092 2.536 1.470 1.00 98.50 102 ARG A CA 1
ATOM 776 C C . ARG A 1 102 ? -4.465 1.929 2.817 1.00 98.50 102 ARG A C 1
ATOM 778 O O . ARG A 1 102 ? -4.701 0.727 2.881 1.00 98.50 102 ARG A O 1
ATOM 785 N N . LEU A 1 103 ? -4.474 2.732 3.880 1.00 98.81 103 LEU A N 1
ATOM 786 C CA . LEU A 1 103 ? -4.831 2.264 5.215 1.00 98.81 103 LEU A CA 1
ATOM 787 C C . LEU A 1 103 ? -6.236 1.654 5.217 1.00 98.81 103 LEU A C 1
ATOM 789 O O . LEU A 1 103 ? -6.400 0.532 5.687 1.00 98.81 103 LEU A O 1
ATOM 793 N N . ASP A 1 104 ? -7.209 2.340 4.620 1.00 98.38 104 ASP A N 1
ATOM 794 C CA . ASP A 1 104 ? -8.577 1.844 4.497 1.00 98.38 104 ASP A CA 1
ATOM 795 C C . ASP A 1 104 ? -8.641 0.514 3.732 1.00 98.38 104 ASP A C 1
ATOM 797 O O . ASP A 1 104 ? -9.191 -0.466 4.236 1.00 98.38 104 ASP A O 1
ATOM 801 N N . MET A 1 105 ? -7.986 0.424 2.569 1.00 98.38 105 MET A N 1
ATOM 802 C CA . MET A 1 105 ? -7.909 -0.817 1.788 1.00 98.38 105 MET A CA 1
ATOM 803 C C . MET A 1 105 ? -7.327 -1.987 2.596 1.00 98.38 105 MET A C 1
ATOM 805 O O . MET A 1 105 ? -7.850 -3.103 2.537 1.00 98.38 105 MET A O 1
ATOM 809 N N . LEU A 1 106 ? -6.263 -1.752 3.371 1.00 98.62 106 LEU A N 1
ATOM 810 C CA . LEU A 1 106 ? -5.648 -2.783 4.211 1.00 98.62 106 LEU A CA 1
ATOM 811 C C . LEU A 1 106 ? -6.593 -3.243 5.327 1.00 98.62 106 LEU A C 1
ATOM 813 O O . LEU A 1 106 ? -6.700 -4.446 5.573 1.00 98.62 106 LEU A O 1
ATOM 817 N N . LEU A 1 107 ? -7.295 -2.305 5.971 1.00 98.25 107 LEU A N 1
ATOM 818 C CA . LEU A 1 107 ? -8.273 -2.600 7.018 1.00 98.25 107 LEU A CA 1
ATOM 819 C C . LEU A 1 107 ? -9.449 -3.413 6.466 1.00 98.25 107 LEU A C 1
ATOM 821 O O . LEU A 1 107 ? -9.780 -4.452 7.033 1.00 98.25 107 LEU A O 1
ATOM 825 N N . TRP A 1 108 ? -10.012 -3.023 5.318 1.00 97.31 108 TRP A N 1
ATOM 826 C CA . TRP A 1 108 ? -11.079 -3.778 4.647 1.00 97.31 108 TRP A CA 1
ATOM 827 C C . TRP A 1 108 ? -10.684 -5.223 4.354 1.00 97.31 108 TRP A C 1
ATOM 829 O O . TRP A 1 108 ? -11.466 -6.149 4.567 1.00 97.31 108 TRP A O 1
ATOM 839 N N . ARG A 1 109 ? -9.442 -5.432 3.915 1.00 96.88 109 ARG A N 1
ATOM 840 C CA . ARG A 1 109 ? -8.899 -6.764 3.618 1.00 96.88 109 ARG A CA 1
ATOM 841 C C . ARG A 1 109 ? -8.473 -7.553 4.857 1.00 96.88 109 ARG A C 1
ATOM 843 O O . ARG A 1 109 ? -7.998 -8.675 4.707 1.00 96.88 109 ARG A O 1
ATOM 850 N N . GLY A 1 110 ? -8.597 -6.986 6.057 1.00 96.69 110 GLY A N 1
ATOM 851 C CA . GLY A 1 110 ? -8.165 -7.623 7.302 1.00 96.69 110 GLY A CA 1
ATOM 852 C C . GLY A 1 110 ? -6.646 -7.753 7.449 1.00 96.69 110 GLY A C 1
ATOM 853 O O . GLY A 1 110 ? -6.174 -8.536 8.270 1.00 96.69 110 GLY A O 1
ATOM 854 N N . LEU A 1 111 ? -5.857 -6.993 6.683 1.00 97.81 111 LEU A N 1
ATOM 855 C CA . LEU A 1 111 ? -4.390 -7.014 6.720 1.00 97.81 111 LEU A CA 1
ATOM 856 C C . LEU A 1 111 ? -3.866 -6.155 7.882 1.00 97.81 111 LEU A C 1
ATOM 858 O O . LEU A 1 111 ? -3.143 -5.178 7.682 1.00 97.81 111 LEU A O 1
ATOM 862 N N . THR A 1 112 ? -4.240 -6.507 9.116 1.00 97.19 112 THR A N 1
ATOM 863 C CA . THR A 1 112 ? -4.040 -5.635 10.287 1.00 97.19 112 THR A CA 1
ATOM 864 C C . THR A 1 112 ? -2.574 -5.290 10.543 1.00 97.19 112 THR A C 1
ATOM 866 O O . THR A 1 112 ? -2.287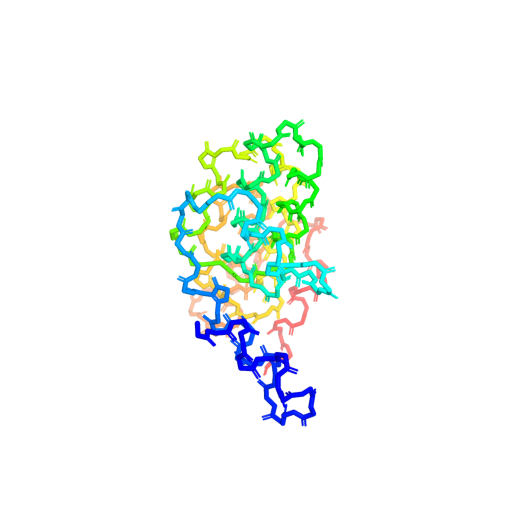 -4.158 10.900 1.00 97.19 112 THR A O 1
ATOM 869 N N . GLY A 1 113 ? -1.636 -6.216 10.300 1.00 97.94 113 GLY A N 1
ATOM 870 C CA . GLY A 1 113 ? -0.205 -5.944 10.505 1.00 97.94 113 GLY A CA 1
ATOM 871 C C . GLY A 1 113 ? 0.364 -4.907 9.527 1.00 97.94 113 GLY A C 1
ATOM 872 O O . GLY A 1 113 ? 1.198 -4.080 9.893 1.00 97.94 113 GLY A O 1
ATOM 873 N N . GLU A 1 114 ? -0.115 -4.896 8.278 1.00 98.50 114 GLU A N 1
ATOM 874 C CA . GLU A 1 114 ? 0.245 -3.845 7.320 1.00 98.50 114 GLU A CA 1
ATOM 875 C C . GLU A 1 114 ? -0.443 -2.518 7.661 1.00 98.50 114 GLU A C 1
ATOM 877 O O . GLU A 1 114 ? 0.190 -1.468 7.544 1.00 98.50 114 GLU A O 1
ATOM 882 N N . ALA A 1 115 ? -1.706 -2.565 8.104 1.00 98.62 115 ALA A N 1
ATOM 883 C CA . ALA A 1 115 ? -2.465 -1.388 8.524 1.00 98.62 115 ALA A CA 1
ATOM 884 C C . ALA A 1 115 ? -1.826 -0.690 9.740 1.00 98.62 115 ALA A C 1
ATOM 886 O O . ALA A 1 115 ? -1.646 0.525 9.729 1.00 98.62 115 ALA A O 1
ATOM 887 N N . GLU A 1 116 ? -1.396 -1.444 10.756 1.00 98.50 116 GLU A N 1
ATOM 888 C CA . GLU A 1 116 ? -0.687 -0.913 11.932 1.00 98.50 116 GLU A CA 1
ATOM 889 C C . GLU A 1 116 ? 0.577 -0.153 11.529 1.00 98.50 116 GLU A C 1
ATOM 891 O O . GLU A 1 116 ? 0.871 0.933 12.025 1.00 98.50 116 GLU A O 1
ATOM 896 N N . ALA A 1 117 ? 1.305 -0.683 10.555 1.00 98.44 117 ALA A N 1
ATOM 897 C CA . ALA A 1 117 ? 2.530 -0.066 10.090 1.00 98.44 117 ALA A CA 1
ATOM 898 C C . ALA A 1 117 ? 2.310 1.127 9.130 1.00 98.44 117 ALA A C 1
ATOM 900 O O . ALA A 1 117 ? 3.280 1.784 8.747 1.00 98.44 117 ALA A O 1
ATOM 901 N N . MET A 1 118 ? 1.057 1.439 8.772 1.00 98.56 118 MET A N 1
ATOM 902 C CA . MET A 1 118 ? 0.662 2.680 8.095 1.00 98.56 118 MET A CA 1
ATOM 903 C C . MET A 1 118 ? 0.308 3.813 9.071 1.00 98.56 118 MET A C 1
ATOM 905 O O . MET A 1 118 ? 0.273 4.964 8.641 1.00 98.56 118 MET A O 1
ATOM 909 N N . LEU A 1 119 ? 0.082 3.532 10.363 1.00 98.56 119 LEU A N 1
ATOM 910 C CA . LEU A 1 119 ? -0.341 4.540 11.350 1.00 98.56 119 LEU A CA 1
ATOM 911 C C . LEU A 1 119 ? 0.556 5.796 11.378 1.00 98.56 119 LEU A C 1
ATOM 913 O O . LEU A 1 119 ? 0.007 6.896 11.359 1.00 98.56 119 LEU A O 1
ATOM 917 N N . PRO A 1 120 ? 1.903 5.702 11.327 1.00 98.31 120 PRO A N 1
ATOM 918 C CA . PRO A 1 120 ? 2.759 6.894 11.333 1.00 98.31 120 PRO A CA 1
ATOM 919 C C . PRO A 1 120 ? 2.658 7.762 10.067 1.00 98.31 120 PRO A C 1
ATOM 921 O O . PRO A 1 120 ? 3.274 8.824 10.005 1.00 98.31 120 PRO A O 1
ATOM 924 N N . LEU A 1 121 ? 1.955 7.294 9.031 1.00 98.31 121 LEU A N 1
ATOM 925 C CA . LEU A 1 121 ? 1.877 7.924 7.712 1.00 98.31 121 LEU A CA 1
ATOM 926 C C . LEU A 1 121 ? 0.539 8.633 7.458 1.00 98.31 121 LEU A C 1
ATOM 928 O O . LEU A 1 121 ? 0.380 9.249 6.403 1.00 98.31 121 LEU A O 1
ATOM 932 N N . VAL A 1 122 ? -0.412 8.538 8.390 1.00 98.50 122 VAL A N 1
ATOM 933 C CA . VAL A 1 122 ? -1.754 9.128 8.278 1.00 98.50 122 VAL A CA 1
ATOM 934 C C . VAL A 1 122 ? -2.021 10.136 9.403 1.00 98.50 122 VAL A C 1
ATOM 936 O O . VAL A 1 122 ? -1.363 10.075 10.450 1.00 98.50 122 VAL A O 1
ATOM 939 N N . PRO A 1 123 ? -2.985 11.060 9.230 1.00 98.19 123 PRO A N 1
ATOM 940 C CA . PRO A 1 123 ? -3.360 12.008 10.276 1.00 98.19 123 PRO A CA 1
ATOM 941 C C . PRO A 1 123 ? -3.856 11.328 11.566 1.00 98.19 123 PRO A C 1
ATOM 943 O O . PRO A 1 123 ? -4.389 10.217 11.502 1.00 98.19 123 PRO A O 1
ATOM 946 N N . PRO A 1 124 ? -3.756 11.995 12.734 1.00 98.06 124 PRO A N 1
ATOM 947 C CA . PRO A 1 124 ? -4.136 11.420 14.030 1.00 98.06 124 PRO A CA 1
ATOM 948 C C . PRO A 1 124 ? -5.559 10.852 14.084 1.00 98.06 124 PRO A C 1
ATOM 950 O O . PRO A 1 124 ? -5.800 9.836 14.732 1.00 98.06 124 PRO A O 1
ATOM 953 N N . ASP A 1 125 ? -6.499 11.479 13.384 1.00 97.75 125 ASP A N 1
ATOM 954 C CA . ASP A 1 125 ? -7.897 11.047 13.347 1.00 97.75 125 ASP A CA 1
ATOM 955 C C . ASP A 1 125 ? -8.057 9.683 12.659 1.00 97.75 125 ASP A C 1
ATOM 957 O O . ASP A 1 125 ? -8.724 8.790 13.188 1.00 97.75 125 ASP A O 1
ATOM 961 N N . TRP A 1 126 ? -7.349 9.477 11.547 1.00 98.19 126 TRP A N 1
ATOM 962 C CA . TRP A 1 126 ? -7.276 8.188 10.857 1.00 98.19 126 TRP A CA 1
ATOM 963 C C . TRP A 1 126 ? -6.533 7.124 11.664 1.00 98.19 126 TRP A C 1
ATOM 965 O O . TRP A 1 126 ? -6.895 5.950 11.600 1.00 98.19 126 TRP A O 1
ATOM 975 N N . GLN A 1 127 ? -5.536 7.512 12.468 1.00 98.50 127 GLN A N 1
ATOM 976 C CA . GLN A 1 127 ? -4.866 6.574 13.376 1.00 98.50 127 GLN A CA 1
ATOM 977 C C . GLN A 1 127 ? -5.852 5.999 14.397 1.00 98.50 127 GLN A C 1
ATOM 979 O O . GLN A 1 127 ? -5.892 4.785 14.593 1.00 98.50 127 GLN A O 1
ATOM 984 N N . LYS A 1 128 ? -6.685 6.855 15.004 1.00 98.12 128 LYS A N 1
ATOM 985 C CA . LYS A 1 128 ? -7.705 6.435 15.976 1.00 98.12 128 LYS A CA 1
ATOM 986 C C . LYS A 1 128 ? -8.774 5.552 15.332 1.00 98.12 128 LYS A C 1
ATOM 988 O O . LYS A 1 128 ? -9.126 4.522 15.902 1.00 98.12 128 LYS A O 1
ATOM 993 N N . LEU A 1 129 ? -9.247 5.907 14.132 1.00 98.19 129 LEU A N 1
ATOM 994 C CA . LEU A 1 129 ? -10.192 5.078 13.372 1.00 98.19 129 LEU A CA 1
ATOM 995 C C . LEU A 1 129 ? -9.613 3.685 13.081 1.00 98.19 129 LEU A C 1
ATOM 997 O O . LEU A 1 129 ? -10.264 2.674 13.344 1.00 98.19 129 LEU A O 1
ATOM 1001 N N . ALA A 1 130 ? -8.377 3.614 12.588 1.00 98.19 130 ALA A N 1
ATOM 1002 C CA . ALA A 1 130 ? -7.721 2.346 12.292 1.00 98.19 130 ALA A CA 1
ATOM 1003 C C . ALA A 1 130 ? -7.513 1.485 13.543 1.00 98.19 130 ALA A C 1
ATOM 1005 O O . ALA A 1 130 ? -7.795 0.289 13.512 1.00 98.19 130 ALA A O 1
ATOM 1006 N N . GLN A 1 131 ? -7.079 2.086 14.654 1.00 97.50 131 GLN A N 1
ATOM 1007 C CA . GLN A 1 131 ? -6.943 1.392 15.936 1.00 97.50 131 GLN A CA 1
ATOM 1008 C C . GLN A 1 131 ? -8.284 0.831 16.421 1.00 97.50 131 GLN A C 1
ATOM 1010 O O . GLN A 1 131 ? -8.335 -0.324 16.835 1.00 97.50 131 GLN A O 1
ATOM 1015 N N . ALA A 1 132 ? -9.373 1.600 16.316 1.00 97.06 132 ALA A N 1
ATOM 1016 C CA . ALA A 1 132 ? -10.709 1.127 16.666 1.00 97.06 132 ALA A CA 1
ATOM 1017 C C . ALA A 1 132 ? -11.153 -0.050 15.786 1.00 97.06 132 ALA A C 1
ATOM 1019 O O . ALA A 1 132 ? -11.656 -1.047 16.306 1.00 97.06 132 ALA A O 1
ATOM 1020 N N . ARG A 1 133 ? -10.914 0.020 14.470 1.00 97.62 133 ARG A N 1
ATOM 1021 C CA . ARG A 1 133 ? -11.235 -1.070 13.536 1.00 97.62 133 ARG A CA 1
ATOM 1022 C C . ARG A 1 133 ? -10.433 -2.337 13.827 1.00 97.62 133 ARG A C 1
ATOM 1024 O O . ARG A 1 133 ? -11.008 -3.415 13.930 1.00 97.62 133 ARG A O 1
ATOM 1031 N N . ILE A 1 134 ? -9.122 -2.209 14.033 1.00 96.75 134 ILE A N 1
ATOM 1032 C CA . ILE A 1 134 ? -8.241 -3.334 14.376 1.00 96.75 134 ILE A CA 1
ATOM 1033 C C . ILE A 1 134 ? -8.640 -3.957 15.720 1.00 96.75 134 ILE A C 1
ATOM 1035 O O . ILE A 1 134 ? -8.696 -5.181 15.820 1.00 96.75 134 ILE A O 1
ATOM 1039 N N . ALA A 1 135 ? -8.931 -3.141 16.738 1.00 95.25 135 ALA A N 1
ATOM 1040 C CA . ALA A 1 135 ? -9.353 -3.625 18.052 1.00 95.25 135 ALA A CA 1
ATOM 1041 C C . ALA A 1 135 ? -10.701 -4.356 17.987 1.00 95.25 135 ALA A C 1
ATOM 1043 O O . ALA A 1 135 ? -10.830 -5.426 18.574 1.00 95.25 135 ALA A O 1
ATOM 1044 N N . THR A 1 136 ? -11.663 -3.814 17.231 1.00 94.31 136 THR A N 1
ATOM 1045 C CA . THR A 1 136 ? -12.978 -4.443 17.018 1.00 94.31 136 THR A CA 1
ATOM 1046 C C . THR A 1 136 ? -12.818 -5.791 16.317 1.00 94.31 136 THR A C 1
ATOM 1048 O 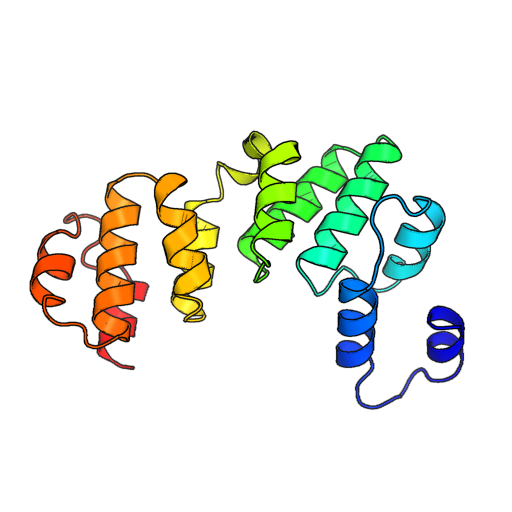O . THR A 1 136 ? -13.305 -6.798 16.815 1.00 94.31 136 THR A O 1
ATOM 1051 N N . ARG A 1 137 ? -12.039 -5.848 15.229 1.00 94.25 137 ARG A N 1
ATOM 1052 C CA . ARG A 1 137 ? -11.770 -7.090 14.487 1.00 94.25 137 ARG A CA 1
ATOM 1053 C C . ARG A 1 137 ? -11.117 -8.185 15.327 1.00 94.25 137 ARG A C 1
ATOM 1055 O O . ARG A 1 137 ? -11.316 -9.366 15.064 1.00 94.25 137 ARG A O 1
ATOM 1062 N N . ARG A 1 138 ? -10.253 -7.802 16.267 1.00 93.69 138 ARG A N 1
ATOM 1063 C CA . ARG A 1 138 ? -9.514 -8.738 17.125 1.00 93.69 138 ARG A CA 1
ATOM 1064 C C . ARG A 1 138 ? -10.284 -9.142 18.383 1.00 93.69 138 ARG A C 1
ATOM 1066 O O . ARG A 1 138 ? -9.729 -9.917 19.152 1.00 93.69 138 ARG A O 1
ATOM 1073 N N . ASP A 1 139 ? -11.480 -8.594 18.605 1.00 87.56 139 ASP A N 1
ATOM 1074 C CA . ASP A 1 139 ? -12.196 -8.675 19.885 1.00 87.56 139 ASP A CA 1
ATOM 1075 C C . ASP A 1 139 ? -11.270 -8.360 21.077 1.00 87.56 139 ASP A C 1
ATOM 1077 O O . ASP A 1 139 ? -11.178 -9.079 22.071 1.00 87.56 139 ASP A O 1
ATOM 1081 N N . ALA A 1 140 ? -10.459 -7.310 20.920 1.00 83.25 140 ALA A N 1
ATOM 1082 C CA . ALA A 1 140 ? -9.427 -6.985 21.891 1.00 83.25 140 ALA A CA 1
ATOM 1083 C C . ALA A 1 140 ? -10.033 -6.369 23.160 1.00 83.25 140 ALA A C 1
ATOM 1085 O O . ALA A 1 140 ? -10.927 -5.516 23.096 1.00 83.25 140 ALA A O 1
ATOM 1086 N N . GLU A 1 141 ? -9.465 -6.706 24.322 1.00 84.56 141 GLU A N 1
ATOM 1087 C CA . GLU A 1 141 ? -9.753 -5.981 25.559 1.00 84.56 141 GLU A CA 1
ATOM 1088 C C . GLU A 1 141 ? -9.513 -4.475 25.351 1.00 84.56 141 GLU A C 1
ATOM 1090 O O . GLU A 1 141 ? -8.473 -4.044 24.849 1.00 84.56 141 GLU A O 1
ATOM 1095 N N . GLY A 1 142 ? -10.505 -3.655 25.706 1.00 82.88 142 GLY A N 1
ATOM 1096 C CA . GLY A 1 142 ? -10.442 -2.205 25.511 1.00 82.88 142 GLY A CA 1
ATOM 1097 C C . GLY A 1 142 ? -10.949 -1.694 24.157 1.00 82.88 142 GLY A C 1
ATOM 1098 O O . GLY A 1 142 ? -10.838 -0.492 23.906 1.00 82.88 142 GLY A O 1
ATOM 1099 N N . LEU A 1 143 ? -11.576 -2.526 23.311 1.00 90.25 143 LEU A N 1
ATOM 1100 C CA . LEU A 1 143 ? -12.167 -2.066 22.041 1.00 90.25 143 LEU A CA 1
ATOM 1101 C C . LEU A 1 143 ? -13.120 -0.871 22.222 1.00 90.25 143 LEU A C 1
ATOM 1103 O O . LEU A 1 143 ? -13.076 0.077 21.441 1.00 90.25 143 LEU A O 1
ATOM 1107 N N . GLN A 1 144 ? -13.920 -0.845 23.295 1.00 90.81 144 GLN A N 1
ATOM 1108 C CA . GLN A 1 144 ? -14.849 0.261 23.549 1.00 90.81 144 GLN A CA 1
ATOM 1109 C C . GLN A 1 144 ? -14.111 1.579 23.802 1.00 90.81 144 GLN A C 1
ATOM 1111 O O . GLN A 1 144 ? -14.564 2.638 23.368 1.00 90.81 144 GLN A O 1
ATOM 1116 N N . TYR A 1 145 ? -12.957 1.523 24.473 1.00 93.00 145 TYR A N 1
ATOM 1117 C CA . TYR A 1 145 ? -12.109 2.696 24.647 1.00 93.00 145 TYR A CA 1
ATOM 1118 C C . TYR A 1 145 ? -11.604 3.191 23.290 1.00 93.00 145 TYR A C 1
ATOM 1120 O O . TYR A 1 145 ? -11.743 4.377 23.002 1.00 93.00 145 TYR A O 1
ATOM 1128 N N . ALA A 1 146 ? -11.105 2.296 22.431 1.00 92.44 146 ALA A N 1
ATOM 1129 C CA . ALA A 1 146 ? -10.635 2.661 21.095 1.00 92.44 146 ALA A CA 1
ATOM 1130 C C . ALA A 1 146 ? -11.753 3.286 20.238 1.00 92.44 146 ALA A C 1
ATOM 1132 O O . ALA A 1 146 ? -11.548 4.341 19.642 1.00 92.44 146 ALA A O 1
ATOM 1133 N N . ILE A 1 147 ? -12.960 2.706 20.251 1.00 92.94 147 ILE A N 1
ATOM 1134 C CA . ILE A 1 147 ? -14.144 3.259 19.569 1.00 92.94 147 ILE A CA 1
ATOM 1135 C C . ILE A 1 147 ? -14.482 4.659 20.100 1.00 92.94 147 ILE A C 1
ATOM 1137 O O . ILE A 1 147 ? -14.779 5.564 19.322 1.00 92.94 147 ILE A O 1
ATOM 1141 N N . A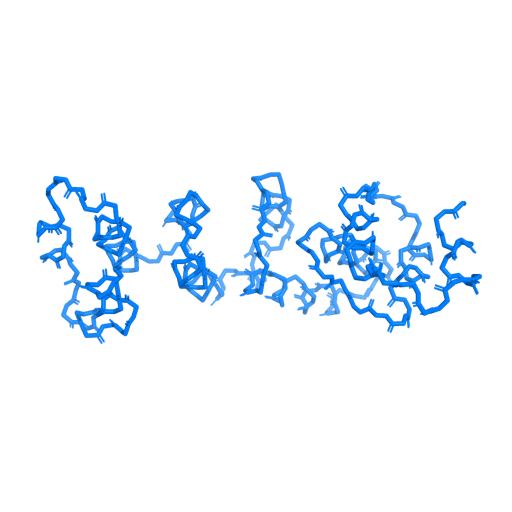SN A 1 148 ? -14.400 4.871 21.414 1.00 94.81 148 ASN A N 1
ATOM 1142 C CA . ASN A 1 148 ? -14.689 6.170 22.021 1.00 94.81 148 ASN A CA 1
ATOM 1143 C C . ASN A 1 148 ? -13.664 7.253 21.643 1.00 94.81 148 ASN A C 1
ATOM 1145 O O . ASN A 1 148 ? -14.004 8.436 21.691 1.00 94.81 148 ASN A O 1
ATOM 1149 N N . GLN A 1 149 ? -12.441 6.874 21.254 1.00 95.94 149 GLN A N 1
ATOM 1150 C CA . GLN A 1 149 ? -11.430 7.814 20.762 1.00 95.94 149 GLN A CA 1
ATOM 1151 C C . GLN A 1 149 ? -11.678 8.259 19.312 1.00 95.94 149 GLN A C 1
ATOM 1153 O O . GLN A 1 149 ? -11.099 9.260 18.887 1.00 95.94 149 GLN A O 1
ATOM 1158 N N . VAL A 1 150 ? -12.528 7.564 18.546 1.00 95.69 150 VAL A N 1
ATOM 1159 C CA . VAL A 1 150 ? -12.806 7.924 17.149 1.00 95.69 150 VAL A CA 1
ATOM 1160 C C . VAL A 1 150 ? -13.486 9.304 17.085 1.00 95.69 150 VAL A C 1
ATOM 1162 O O . VAL A 1 150 ? -14.524 9.512 17.730 1.00 95.69 150 VAL A O 1
ATOM 1165 N N . PRO A 1 151 ? -12.931 10.264 16.318 1.00 96.25 151 PRO A N 1
ATOM 1166 C CA . PRO A 1 151 ? -13.518 11.592 16.152 1.00 96.25 151 PRO A CA 1
ATOM 1167 C C . PRO A 1 151 ? -14.940 11.525 15.600 1.00 96.25 151 PRO A C 1
ATOM 1169 O O . PRO A 1 151 ? -15.256 10.655 14.793 1.00 96.25 151 PRO A O 1
ATOM 1172 N N . ALA A 1 152 ? -15.789 12.486 15.976 1.00 94.88 152 ALA A N 1
ATOM 1173 C CA . ALA A 1 152 ? -17.202 12.500 15.584 1.00 94.88 152 ALA A CA 1
ATOM 1174 C C . ALA A 1 152 ? -17.416 12.381 14.063 1.00 94.88 152 ALA A C 1
ATOM 1176 O O . ALA A 1 152 ? -18.316 11.665 13.639 1.00 94.88 152 ALA A O 1
ATOM 1177 N N . ALA A 1 153 ? -16.551 13.009 13.259 1.00 94.81 153 ALA A N 1
ATOM 1178 C CA . ALA A 1 153 ? -16.608 12.954 11.797 1.00 94.81 153 ALA A CA 1
ATOM 1179 C C . ALA A 1 153 ? -16.384 11.547 11.206 1.00 94.81 153 ALA A C 1
ATOM 1181 O O . ALA A 1 153 ? -16.779 11.303 10.073 1.00 94.81 153 ALA A O 1
ATOM 1182 N N . LEU A 1 154 ? -15.761 10.633 11.958 1.00 94.75 154 LEU A N 1
ATOM 1183 C CA . LEU A 1 154 ? -15.400 9.280 11.519 1.00 94.75 154 LEU A CA 1
ATOM 1184 C C . LEU A 1 154 ? -16.149 8.180 12.288 1.00 94.75 154 LEU A C 1
ATOM 1186 O O . LEU A 1 154 ? -15.898 6.998 12.072 1.00 94.75 154 LEU A O 1
ATOM 1190 N N . LYS A 1 155 ? -17.065 8.532 13.201 1.00 91.12 155 LYS A N 1
ATOM 1191 C CA . LYS A 1 155 ? -17.816 7.538 13.990 1.00 91.12 155 LYS A CA 1
ATOM 1192 C C . LYS A 1 155 ? -18.741 6.669 13.140 1.00 91.12 155 LYS A C 1
ATOM 1194 O O . LYS A 1 155 ? -18.919 5.499 13.462 1.00 91.12 155 LYS A O 1
ATOM 1199 N N . GLU A 1 156 ? -19.275 7.241 12.066 1.00 92.00 156 GLU A N 1
ATOM 1200 C CA . GLU A 1 156 ? -20.142 6.565 11.093 1.00 92.00 156 GLU A CA 1
ATOM 1201 C C . GLU A 1 156 ? -19.352 6.031 9.886 1.00 92.00 156 GLU A C 1
ATOM 1203 O O . GLU A 1 156 ? -19.920 5.794 8.821 1.00 92.00 156 GLU A O 1
ATOM 1208 N N . ASP A 1 157 ? -18.031 5.866 10.024 1.00 95.62 157 ASP A N 1
ATOM 1209 C CA . ASP A 1 157 ? -17.214 5.256 8.980 1.00 95.62 157 ASP A CA 1
ATOM 1210 C C . ASP A 1 157 ? -17.748 3.847 8.639 1.00 95.62 157 ASP A C 1
ATOM 1212 O O . ASP A 1 157 ? -17.877 3.003 9.539 1.00 95.62 157 ASP A O 1
ATOM 1216 N N . PRO A 1 158 ? -18.045 3.547 7.357 1.00 94.38 158 PRO A N 1
ATOM 1217 C CA . PRO A 1 158 ? -18.588 2.249 6.958 1.00 94.38 158 PRO A CA 1
ATOM 1218 C C . PRO A 1 158 ? -17.678 1.077 7.329 1.00 94.38 158 PRO A C 1
ATOM 1220 O O . PRO A 1 158 ? -18.165 -0.012 7.630 1.00 94.38 158 PRO A O 1
ATOM 1223 N N . GLY A 1 159 ? -16.361 1.300 7.333 1.00 94.06 159 GLY A N 1
ATOM 1224 C CA . GLY A 1 159 ? -15.384 0.306 7.742 1.00 94.06 159 GLY A CA 1
ATOM 1225 C C . GLY A 1 159 ? -15.513 -0.034 9.220 1.00 94.06 159 GLY A C 1
ATOM 1226 O O . GLY A 1 159 ? -15.514 -1.208 9.566 1.00 94.06 159 GLY A O 1
ATOM 1227 N N . LEU A 1 160 ? -15.688 0.963 10.092 1.00 93.62 160 LEU A N 1
ATOM 1228 C CA . LEU A 1 160 ? -15.924 0.735 11.521 1.00 93.62 160 LEU A CA 1
ATOM 1229 C C . LEU A 1 160 ? -17.246 0.015 11.798 1.00 93.62 160 LEU A C 1
ATOM 1231 O O . LEU A 1 160 ? -17.290 -0.861 12.662 1.00 93.62 160 LEU A O 1
ATOM 1235 N N . ALA A 1 161 ? -18.309 0.356 11.069 1.00 92.00 161 ALA A N 1
ATOM 1236 C CA . ALA A 1 161 ? -19.576 -0.358 11.175 1.00 92.00 161 ALA A CA 1
ATOM 1237 C C . ALA A 1 161 ? -19.426 -1.827 10.750 1.00 92.00 161 ALA A C 1
ATOM 1239 O O . ALA A 1 161 ? -19.906 -2.711 11.455 1.00 92.00 161 ALA A O 1
ATOM 1240 N N . TYR A 1 162 ? -18.720 -2.084 9.645 1.00 92.25 162 TYR A N 1
ATOM 1241 C CA . TYR A 1 162 ? -18.471 -3.429 9.130 1.00 92.25 162 TYR A CA 1
ATOM 1242 C C . TYR A 1 162 ? -17.756 -4.336 10.137 1.00 92.25 162 TYR A C 1
ATOM 1244 O O . TYR A 1 162 ? -18.165 -5.481 10.302 1.00 92.25 162 TYR A O 1
ATOM 1252 N N . GLU A 1 163 ? -16.751 -3.828 10.863 1.00 92.12 163 GLU A N 1
ATOM 1253 C CA . GLU A 1 163 ? -16.012 -4.640 11.846 1.00 92.12 163 GLU A CA 1
ATOM 1254 C C . GLU A 1 163 ? -16.907 -5.215 12.961 1.00 92.12 163 GLU A C 1
ATOM 1256 O O . GLU A 1 163 ? -16.544 -6.216 13.564 1.00 92.12 163 GLU A O 1
ATOM 1261 N N . ARG A 1 164 ? -18.074 -4.615 13.240 1.00 84.31 164 ARG A N 1
ATOM 1262 C CA . ARG A 1 164 ? -19.014 -5.093 14.274 1.00 84.31 164 ARG A CA 1
ATOM 1263 C C . ARG A 1 164 ? -19.852 -6.302 13.846 1.00 84.31 164 ARG A C 1
ATOM 1265 O O . ARG A 1 164 ? -20.541 -6.870 14.688 1.00 84.31 164 ARG A O 1
ATOM 1272 N N . TYR A 1 165 ? -19.852 -6.635 12.556 1.00 85.19 165 TYR A N 1
ATOM 1273 C CA . TYR A 1 165 ? -20.671 -7.705 11.974 1.00 85.19 165 TYR A CA 1
ATOM 1274 C C . TYR A 1 165 ? -19.843 -8.867 11.404 1.00 85.19 165 TYR A C 1
ATOM 1276 O O . TYR A 1 165 ? -20.420 -9.761 10.783 1.00 85.19 165 TYR A O 1
ATOM 1284 N N . LEU A 1 166 ? -18.517 -8.832 11.566 1.00 81.62 166 LEU A N 1
ATOM 1285 C CA . LEU A 1 166 ? -17.627 -9.959 11.270 1.00 81.62 166 LEU A CA 1
ATOM 1286 C C . LEU A 1 166 ? -17.775 -11.064 12.318 1.00 81.62 166 LEU A C 1
ATOM 1288 O O . LEU A 1 166 ? -17.681 -12.241 11.903 1.00 81.62 166 LEU A O 1
#

InterPro domains:
  IPR008939 Lytic transglycosylase, superhelical U-shaped [SSF48435] (1-162)

Secondary structure (DSSP, 8-state):
-HHHHHHH-TT-TTHHHHHHHHHHH--TT--HHHHHHHHSSS---SHHHHHHHHHHHHHTT-HHHHHHHHHHHHHH----HHHHHHHHHHHHHHHGGGHHHHHHHHHHTT-HHHHHTTGGGS-HHHHHHHHHHHHHHTT-TTHHHHHHHS-GGGTT-HHHHHHTT-

Foldseek 3Di:
DLVVVCVVCVPDDCPVVSLLVCLVPDDAPPALVVLCVSPVPHQDPALSNLQRNLNSCVVVVNNVVSLVSLCCSLLPHDDDPVSVVSCCVPPVVSNLVCLLSSLLSCLLVVVLVVNQVSLVSDDPLSNLLSQLSNCLLVVHPCSVVSLVPRDPVCNVPVSNVVSNVD

Radi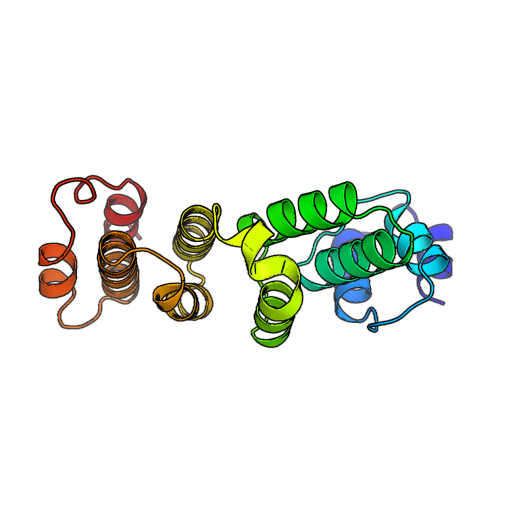us of gyration: 18.75 Å; chains: 1; bounding box: 38×36×51 Å